Protein AF-A0A349JY15-F1 (afdb_monomer)

Secondary structure (DSSP, 8-state):
--------SSS-HHHHHHHHHT--SS-EEEEEEETTEEEEEEES----EEETTEEE---------GGGHHHHTT-HHHHHHHHHHHHHHH-

Mean predicted aligned error: 5.24 Å

Structure (mmCIF, N/CA/C/O backbone):
data_AF-A0A349JY15-F1
#
_entry.id   AF-A0A349JY15-F1
#
loop_
_atom_site.group_PDB
_atom_site.id
_atom_site.type_symbol
_atom_site.label_atom_id
_atom_site.label_alt_id
_atom_site.label_comp_id
_atom_site.label_asym_id
_atom_site.label_entity_id
_atom_site.label_seq_id
_atom_site.pdbx_PDB_ins_code
_atom_site.Cartn_x
_atom_site.Cartn_y
_atom_site.Cartn_z
_atom_site.occupancy
_atom_site.B_iso_or_equiv
_atom_site.auth_seq_id
_atom_site.auth_comp_id
_atom_site.auth_asym_id
_atom_site.auth_atom_id
_atom_site.pdbx_PDB_model_num
ATOM 1 N N . MET A 1 1 ? -7.742 -0.719 -8.421 1.00 55.97 1 MET A N 1
ATOM 2 C CA . MET A 1 1 ? -8.029 -1.016 -6.999 1.00 55.97 1 MET A CA 1
ATOM 3 C C . MET A 1 1 ? -9.484 -1.447 -6.871 1.00 55.97 1 MET A C 1
ATOM 5 O O . MET A 1 1 ? -10.358 -0.703 -7.297 1.00 55.97 1 MET A O 1
ATOM 9 N N . VAL A 1 2 ? -9.752 -2.656 -6.373 1.00 69.56 2 VAL A N 1
ATOM 10 C CA . VAL A 1 2 ? -11.128 -3.135 -6.161 1.00 69.56 2 VAL A CA 1
ATOM 11 C C . VAL A 1 2 ? -11.507 -2.860 -4.711 1.00 69.56 2 VAL A C 1
ATOM 13 O O . VAL A 1 2 ? -10.941 -3.457 -3.801 1.00 69.56 2 VAL A O 1
ATOM 16 N N . THR A 1 3 ? -12.461 -1.957 -4.496 1.00 80.75 3 THR A N 1
ATOM 17 C CA . THR A 1 3 ? -13.050 -1.728 -3.173 1.00 80.75 3 THR A CA 1
ATOM 18 C C . THR A 1 3 ? -14.280 -2.609 -3.031 1.00 80.75 3 THR A C 1
ATOM 20 O O . THR A 1 3 ? -15.254 -2.444 -3.764 1.00 80.75 3 THR A O 1
ATOM 23 N N . VAL A 1 4 ? -14.252 -3.535 -2.077 1.00 87.81 4 VAL A N 1
ATOM 24 C CA . VAL A 1 4 ? -15.409 -4.372 -1.742 1.00 87.81 4 VAL A CA 1
ATOM 25 C C . VAL A 1 4 ? -16.122 -3.767 -0.539 1.00 87.81 4 VAL A C 1
ATOM 27 O O . VAL A 1 4 ? -15.487 -3.377 0.437 1.00 87.81 4 VAL A O 1
ATOM 30 N N . ARG A 1 5 ? -17.453 -3.690 -0.604 1.00 91.69 5 ARG A N 1
ATOM 31 C CA . ARG A 1 5 ? -18.298 -3.285 0.525 1.00 91.69 5 ARG A CA 1
ATOM 32 C C . ARG A 1 5 ? -18.973 -4.512 1.117 1.00 91.69 5 ARG A C 1
ATOM 34 O O . ARG A 1 5 ? -19.459 -5.368 0.383 1.00 91.69 5 ARG A O 1
ATOM 41 N N . GLY A 1 6 ? -19.036 -4.575 2.439 1.00 90.75 6 GLY A N 1
ATOM 42 C CA . GLY A 1 6 ? -19.671 -5.669 3.162 1.00 90.75 6 GLY A CA 1
ATOM 43 C C . GLY A 1 6 ? -20.076 -5.245 4.566 1.00 90.75 6 GLY A C 1
ATOM 44 O O . GLY A 1 6 ? -19.744 -4.151 5.015 1.00 90.75 6 GLY A O 1
ATOM 45 N N . ARG A 1 7 ? -20.806 -6.121 5.257 1.00 92.12 7 ARG A N 1
ATOM 46 C CA . ARG A 1 7 ? -21.160 -5.955 6.669 1.00 92.12 7 ARG A CA 1
ATOM 47 C C . ARG A 1 7 ? -20.469 -7.041 7.480 1.00 92.12 7 ARG A C 1
ATOM 49 O O . ARG A 1 7 ? -20.515 -8.210 7.100 1.00 92.12 7 ARG A O 1
ATOM 56 N N . LEU A 1 8 ? -19.873 -6.661 8.607 1.00 89.56 8 LEU A N 1
ATOM 57 C CA . LEU A 1 8 ? -19.328 -7.609 9.576 1.00 89.56 8 LEU A CA 1
ATOM 58 C C . LEU A 1 8 ? -20.440 -8.550 10.060 1.00 89.56 8 LEU A C 1
ATOM 60 O O . LEU A 1 8 ? -21.421 -8.116 10.661 1.00 89.56 8 LEU A O 1
ATOM 64 N N . ALA A 1 9 ? -20.290 -9.844 9.773 1.00 91.00 9 ALA A N 1
ATOM 65 C CA . ALA A 1 9 ? -21.243 -10.866 10.200 1.00 91.00 9 ALA A CA 1
ATOM 66 C C . ALA A 1 9 ? -21.024 -11.294 11.663 1.00 91.00 9 ALA A C 1
ATOM 68 O O . ALA A 1 9 ? -21.979 -11.649 12.350 1.00 91.00 9 ALA A O 1
ATOM 69 N N . LYS A 1 10 ? -19.768 -11.282 12.135 1.00 91.56 10 LYS A N 1
ATOM 70 C CA . LYS A 1 10 ? -19.340 -11.640 13.499 1.00 91.56 10 LYS A CA 1
ATOM 71 C C . LYS A 1 10 ? -18.065 -10.876 13.870 1.00 91.56 10 LYS A C 1
ATOM 73 O O . LYS A 1 10 ? -17.265 -10.596 12.986 1.00 91.56 10 LYS A O 1
ATOM 78 N N . GLY A 1 11 ? -17.844 -10.632 15.163 1.00 92.56 11 GLY A N 1
ATOM 79 C CA . GLY A 1 11 ? -16.665 -9.915 15.669 1.00 92.56 11 GLY A CA 1
ATOM 80 C C . GLY A 1 11 ? -16.864 -8.399 15.720 1.00 92.56 11 GLY A C 1
ATOM 81 O O . GLY A 1 11 ? -17.998 -7.920 15.693 1.00 92.56 11 GLY A O 1
ATOM 82 N N . THR A 1 12 ? -15.762 -7.653 15.811 1.00 93.31 12 THR A N 1
ATOM 83 C CA . THR A 1 12 ? -15.756 -6.182 15.838 1.00 93.31 12 THR A CA 1
ATOM 84 C C . THR A 1 12 ? -14.816 -5.621 14.772 1.00 93.31 12 THR A C 1
ATOM 86 O O . THR A 1 12 ? -13.948 -6.338 14.262 1.00 93.31 12 THR A O 1
ATOM 89 N N . CYS A 1 13 ? -14.977 -4.340 14.435 1.00 92.12 13 CYS A N 1
ATOM 90 C CA . CYS A 1 13 ? -14.085 -3.642 13.508 1.00 92.12 13 CYS A CA 1
ATOM 91 C C . CYS A 1 13 ? -12.634 -3.649 14.015 1.00 92.12 13 CYS A C 1
ATOM 93 O O . CYS A 1 13 ? -11.707 -3.877 13.240 1.00 92.12 13 CYS A O 1
ATOM 95 N N . GLU A 1 14 ? -12.433 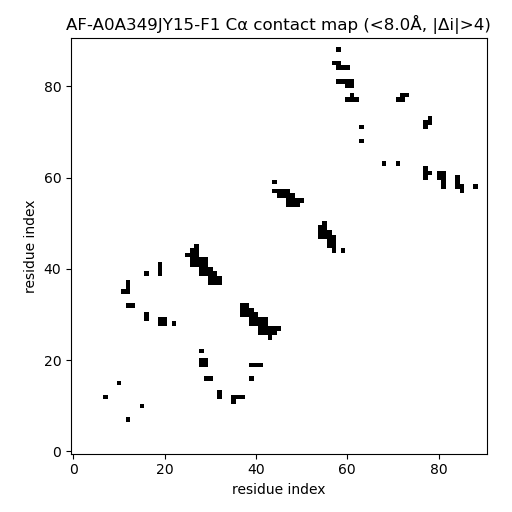-3.484 15.323 1.00 92.50 14 GLU A N 1
ATOM 96 C CA . GLU A 1 14 ? -11.115 -3.519 15.963 1.00 92.50 14 GLU A CA 1
ATOM 97 C C . GLU A 1 14 ? -10.471 -4.898 15.829 1.00 92.50 14 GLU A C 1
ATOM 99 O O . GLU A 1 14 ? -9.292 -4.993 15.492 1.00 92.50 14 GLU A O 1
ATOM 104 N N . GLY A 1 15 ? -11.245 -5.970 16.031 1.00 92.69 15 GLY A N 1
ATOM 105 C CA . GLY A 1 15 ? -10.762 -7.337 15.834 1.00 92.69 15 GLY A CA 1
ATOM 106 C C . GLY A 1 15 ? -10.337 -7.600 14.386 1.00 92.69 15 GLY A C 1
ATOM 107 O O . GLY A 1 15 ? -9.305 -8.224 14.148 1.00 92.69 15 GLY A O 1
ATOM 108 N N . LEU A 1 16 ? -11.080 -7.070 13.409 1.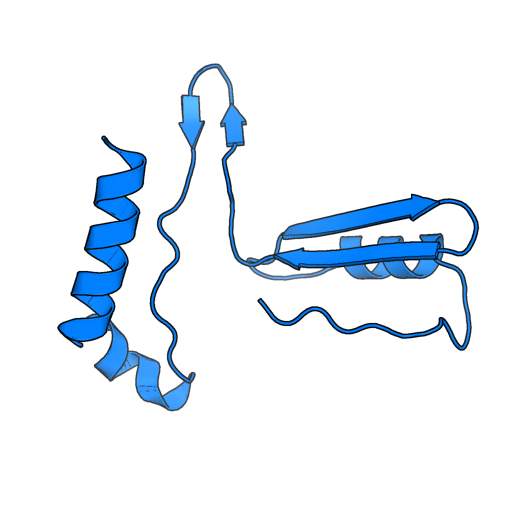00 90.44 16 LEU A N 1
ATOM 109 C CA . LEU A 1 16 ? -10.711 -7.162 11.994 1.00 90.44 16 LEU A CA 1
ATOM 110 C C . LEU A 1 16 ? -9.396 -6.416 11.697 1.00 90.44 16 LEU A C 1
ATOM 112 O O . LEU A 1 16 ? -8.522 -6.969 11.028 1.00 90.44 16 LEU A O 1
ATOM 116 N N . CYS A 1 17 ? -9.223 -5.204 12.235 1.00 90.31 17 CYS A N 1
ATOM 117 C CA . CYS A 1 17 ? -7.971 -4.448 12.131 1.00 90.31 17 CYS A CA 1
ATOM 118 C C . CYS A 1 17 ? -6.789 -5.187 12.764 1.00 90.31 17 CYS A C 1
ATOM 120 O O . CYS A 1 17 ? -5.713 -5.223 12.173 1.00 90.31 17 CYS A O 1
ATOM 122 N N . GLN A 1 18 ? -6.975 -5.797 13.939 1.00 90.56 18 GLN A N 1
ATOM 123 C CA . GLN A 1 18 ? -5.922 -6.568 14.606 1.00 90.56 18 GLN A CA 1
ATOM 124 C C . GLN A 1 18 ? -5.466 -7.750 13.752 1.00 90.56 18 GLN A C 1
ATOM 126 O O . GLN A 1 18 ? -4.267 -7.961 13.601 1.00 90.56 18 GLN A O 1
ATOM 131 N N . ILE A 1 19 ? -6.400 -8.481 13.138 1.00 90.50 19 ILE A N 1
ATOM 132 C CA . ILE A 1 19 ? -6.059 -9.591 12.240 1.00 90.50 19 ILE A CA 1
ATOM 133 C C . ILE A 1 19 ? -5.267 -9.075 11.032 1.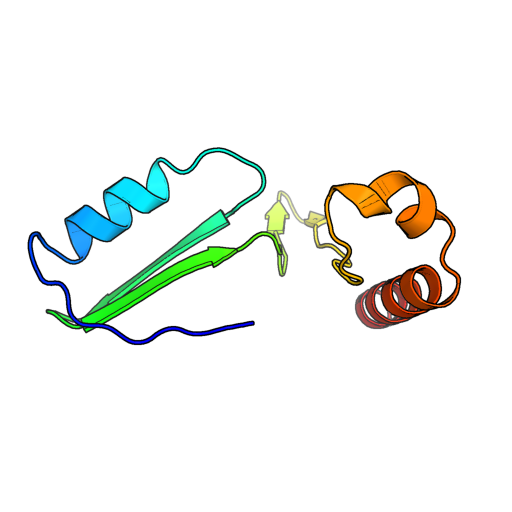00 90.50 19 ILE A C 1
ATOM 135 O O . ILE A 1 19 ? -4.215 -9.625 10.714 1.00 90.50 19 ILE A O 1
ATOM 139 N N . LEU A 1 20 ? -5.709 -7.989 10.394 1.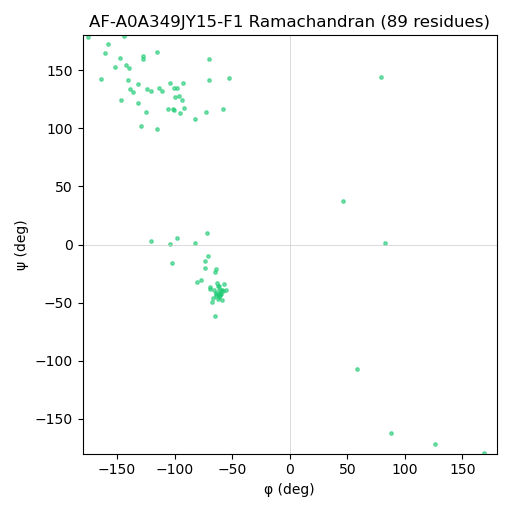00 89.31 20 LEU A N 1
ATOM 140 C CA . LEU A 1 20 ? -4.993 -7.390 9.259 1.00 89.31 20 LEU A CA 1
ATOM 141 C C . LEU A 1 20 ? -3.597 -6.881 9.640 1.00 89.31 20 LEU A C 1
ATOM 143 O O . LEU A 1 20 ? -2.667 -7.021 8.849 1.00 89.31 20 LEU A O 1
ATOM 147 N N . ALA A 1 21 ? -3.429 -6.353 10.853 1.00 87.31 21 ALA A N 1
ATOM 148 C CA . ALA A 1 21 ? -2.136 -5.909 11.370 1.00 87.31 21 ALA A CA 1
ATOM 149 C C . ALA A 1 21 ? -1.135 -7.063 11.559 1.00 87.31 21 ALA A C 1
ATOM 151 O O . ALA A 1 21 ? 0.069 -6.828 11.518 1.00 87.31 21 ALA A O 1
ATOM 152 N N . THR A 1 22 ? -1.613 -8.303 11.721 1.00 87.19 22 THR A N 1
ATOM 153 C CA . THR A 1 22 ? -0.756 -9.507 11.740 1.00 87.19 22 THR A CA 1
ATOM 154 C C . THR A 1 22 ? -0.391 -10.030 10.349 1.00 87.19 22 THR A C 1
ATOM 156 O O . THR A 1 22 ? 0.288 -11.051 10.242 1.00 87.19 22 THR A O 1
ATOM 159 N N . GLY A 1 23 ? -0.848 -9.363 9.283 1.00 72.31 23 GLY A N 1
ATOM 160 C CA . GLY A 1 23 ? -0.591 -9.756 7.902 1.00 72.31 23 GLY A CA 1
ATOM 161 C C . GLY A 1 23 ? 0.896 -9.964 7.609 1.00 72.31 23 GLY A C 1
ATOM 162 O O . GLY A 1 23 ? 1.760 -9.251 8.115 1.00 72.31 23 GLY A O 1
ATOM 163 N N . VAL A 1 24 ? 1.185 -10.960 6.771 1.00 68.88 24 VAL A N 1
ATOM 164 C CA . VAL A 1 24 ? 2.547 -11.376 6.420 1.00 68.88 24 VAL A CA 1
ATOM 165 C C . VAL A 1 24 ? 2.736 -11.235 4.912 1.00 68.88 24 VAL A C 1
ATOM 167 O O . VAL A 1 24 ? 1.893 -11.689 4.139 1.00 68.88 24 VAL A O 1
ATOM 170 N N . GLY A 1 25 ? 3.840 -10.618 4.487 1.00 70.62 25 GLY A N 1
ATOM 171 C CA . GLY A 1 25 ? 4.183 -10.397 3.077 1.00 70.62 25 GLY A CA 1
ATOM 172 C C . GLY A 1 25 ? 4.473 -8.924 2.755 1.00 70.62 25 GLY A C 1
ATOM 173 O O . GLY A 1 25 ? 4.535 -8.106 3.669 1.00 70.62 25 GLY A O 1
ATOM 174 N N . PRO A 1 26 ? 4.631 -8.552 1.468 1.00 83.94 26 PRO A N 1
ATOM 175 C CA . PRO A 1 26 ? 4.950 -7.180 1.044 1.00 83.94 26 PRO A CA 1
ATOM 176 C C . PRO A 1 26 ? 3.778 -6.193 1.206 1.00 83.94 26 PRO A C 1
ATOM 178 O O . PRO A 1 26 ? 3.828 -5.082 0.685 1.00 83.94 26 PRO A O 1
ATOM 181 N N . LEU A 1 27 ? 2.699 -6.598 1.882 1.00 91.25 27 LEU A N 1
ATOM 182 C CA . LEU A 1 27 ? 1.483 -5.812 2.012 1.00 91.25 27 LEU A CA 1
ATOM 183 C C . LEU A 1 27 ? 1.514 -4.957 3.278 1.00 91.25 27 LEU A C 1
ATOM 185 O O . LEU A 1 27 ? 1.886 -5.414 4.356 1.00 91.25 27 LEU A O 1
ATOM 189 N N . ARG A 1 28 ? 1.052 -3.719 3.150 1.00 90.62 28 ARG A N 1
ATOM 190 C CA . ARG A 1 28 ? 0.946 -2.734 4.221 1.00 90.62 28 ARG A CA 1
ATOM 191 C C . ARG A 1 28 ? -0.498 -2.682 4.716 1.00 90.62 28 ARG A C 1
ATOM 193 O O . ARG A 1 28 ? -1.378 -2.307 3.933 1.00 90.62 28 ARG A O 1
ATOM 200 N N . PRO A 1 29 ? -0.772 -3.059 5.975 1.00 92.75 29 PRO A N 1
ATOM 201 C CA . PRO A 1 29 ? -2.106 -2.935 6.532 1.00 92.75 29 PRO A CA 1
ATOM 202 C C . PRO A 1 29 ? -2.474 -1.470 6.748 1.00 92.75 29 PRO A C 1
ATOM 204 O O . PRO A 1 29 ? -1.651 -0.662 7.175 1.00 92.75 29 PRO A O 1
ATOM 207 N N . TYR A 1 30 ? -3.730 -1.139 6.476 1.00 91.62 30 TYR A N 1
ATOM 208 C CA . TYR A 1 30 ? -4.327 0.146 6.814 1.00 91.62 30 TYR A CA 1
ATOM 209 C C . TYR A 1 30 ? -5.754 -0.064 7.307 1.00 91.62 30 TYR A C 1
ATOM 211 O O . TYR A 1 30 ? -6.432 -1.023 6.929 1.00 91.62 30 TYR A O 1
ATOM 219 N N . GLY A 1 31 ? -6.214 0.843 8.160 1.00 92.12 31 GLY A N 1
ATOM 220 C CA . GLY A 1 31 ? -7.546 0.771 8.726 1.00 92.12 31 GLY A CA 1
ATOM 221 C C . GLY A 1 31 ? -7.972 2.087 9.351 1.00 92.12 31 GLY A C 1
ATOM 222 O O . GLY A 1 31 ? -7.167 2.779 9.970 1.00 92.12 31 GLY A O 1
ATOM 223 N N . TRP A 1 32 ? -9.246 2.410 9.198 1.00 93.75 32 TRP A N 1
ATOM 224 C CA . TRP A 1 32 ? -9.918 3.504 9.878 1.00 93.75 32 TRP A CA 1
ATOM 225 C C . TRP A 1 32 ? -11.300 3.026 10.314 1.00 93.75 32 TRP A C 1
ATOM 227 O O . TRP A 1 32 ? -12.006 2.385 9.534 1.00 93.75 32 TRP A O 1
ATOM 237 N N . ILE A 1 33 ? -11.659 3.309 11.563 1.00 94.50 33 ILE A N 1
ATOM 238 C CA . ILE A 1 33 ? -12.913 2.884 12.187 1.00 94.50 33 ILE A CA 1
ATOM 239 C C . ILE A 1 33 ? -13.629 4.131 12.700 1.00 94.50 33 ILE A C 1
ATOM 241 O O . ILE A 1 33 ? -13.019 4.950 13.387 1.00 94.50 33 ILE A O 1
ATOM 245 N N . ASP A 1 34 ? -14.924 4.222 12.413 1.00 93.81 34 ASP A N 1
ATOM 246 C CA . ASP A 1 34 ? -15.856 5.177 13.003 1.00 93.81 34 ASP A CA 1
ATOM 247 C C . ASP A 1 34 ? -17.086 4.426 13.525 1.00 93.81 34 ASP A C 1
ATOM 249 O O . ASP A 1 34 ? -17.952 3.964 12.777 1.00 93.81 34 ASP A O 1
ATOM 253 N N . GLY A 1 35 ? -17.120 4.218 14.841 1.00 90.88 35 GLY A N 1
ATOM 254 C CA . GLY A 1 35 ? -18.151 3.422 15.497 1.00 90.88 35 GLY A CA 1
ATOM 255 C C . GLY A 1 35 ? -18.206 1.984 14.970 1.00 90.88 35 GLY A C 1
ATOM 256 O O . GLY A 1 35 ? -17.362 1.158 15.302 1.00 90.88 35 GLY A O 1
ATOM 257 N N . LYS A 1 36 ? -19.248 1.664 14.192 1.00 89.75 36 LYS A N 1
ATOM 258 C CA . LYS A 1 36 ? -19.473 0.322 13.613 1.00 89.75 36 LYS A CA 1
ATOM 259 C C . LYS A 1 36 ? -19.128 0.238 12.127 1.00 89.75 36 LYS A C 1
ATOM 261 O O . LYS A 1 36 ? -19.279 -0.831 11.537 1.00 89.75 36 LYS A O 1
ATOM 266 N N . ASP A 1 37 ? -18.672 1.341 11.553 1.00 92.50 37 ASP A N 1
ATOM 267 C CA . ASP A 1 37 ? -18.300 1.462 10.155 1.00 92.50 37 ASP A CA 1
ATOM 268 C C . ASP A 1 37 ? -16.800 1.738 10.041 1.00 92.50 37 ASP A C 1
ATOM 270 O O . ASP A 1 37 ? -16.110 2.041 11.016 1.00 92.50 37 ASP A O 1
ATOM 274 N N . GLY A 1 38 ? -16.259 1.578 8.841 1.00 93.00 38 GLY A N 1
ATOM 275 C CA . GLY A 1 38 ? -14.843 1.797 8.611 1.00 93.00 38 GLY A CA 1
ATOM 276 C C . GLY A 1 38 ? -14.379 1.295 7.258 1.00 93.00 38 GLY A C 1
ATOM 277 O O . GLY A 1 38 ? -15.146 0.753 6.460 1.00 93.00 38 GLY A O 1
ATOM 278 N N . VAL A 1 39 ? -13.088 1.465 7.019 1.00 94.00 39 VAL A N 1
ATOM 279 C CA . VAL A 1 39 ? -12.378 0.917 5.868 1.00 94.00 39 VAL A CA 1
ATOM 280 C C . VAL A 1 39 ? -11.117 0.251 6.368 1.00 94.00 39 VAL A C 1
ATOM 282 O O . VAL A 1 39 ? -10.436 0.777 7.241 1.00 94.00 39 VAL A O 1
ATOM 285 N N . VAL A 1 40 ? -10.804 -0.911 5.818 1.00 92.88 40 VAL A N 1
ATOM 286 C CA . VAL A 1 40 ? -9.581 -1.640 6.129 1.00 92.88 40 VAL A CA 1
ATOM 287 C C . VAL A 1 40 ? -9.055 -2.294 4.864 1.00 92.88 40 VAL A C 1
ATOM 289 O O . VAL A 1 40 ? -9.826 -2.593 3.949 1.00 92.88 40 VAL A O 1
ATOM 292 N N . GLY A 1 41 ? -7.755 -2.545 4.808 1.00 91.25 41 GLY A N 1
ATOM 293 C CA . GLY A 1 41 ? -7.167 -3.248 3.681 1.00 91.25 41 GLY A CA 1
ATOM 294 C C . GLY A 1 41 ? -5.687 -3.540 3.850 1.00 91.25 41 GLY A C 1
ATOM 295 O O . GLY A 1 41 ? -5.061 -3.190 4.847 1.00 91.25 41 GLY A O 1
ATOM 296 N N . LEU A 1 42 ? -5.151 -4.208 2.834 1.00 91.94 42 LEU A N 1
ATOM 297 C CA . LEU A 1 42 ? -3.744 -4.553 2.688 1.00 91.94 42 LEU A CA 1
ATOM 298 C C . LEU A 1 42 ? -3.278 -3.991 1.339 1.00 91.94 42 LEU A C 1
ATOM 300 O O . LEU A 1 42 ? -3.781 -4.416 0.299 1.00 91.94 42 LEU A O 1
ATOM 304 N N . SER A 1 43 ? -2.369 -3.017 1.346 1.00 91.75 43 SER A N 1
ATOM 305 C CA . SER A 1 43 ? -1.838 -2.399 0.123 1.00 91.75 43 SER A CA 1
ATOM 306 C C . SER A 1 43 ? -0.472 -2.985 -0.240 1.00 91.75 43 SER A C 1
ATOM 308 O O . SER A 1 43 ? 0.419 -2.934 0.604 1.00 91.75 43 SER A O 1
ATOM 310 N N . PRO A 1 44 ? -0.242 -3.492 -1.465 1.00 92.19 44 PRO A N 1
ATOM 311 C CA . PRO A 1 44 ? 1.112 -3.798 -1.934 1.00 92.19 44 PRO A CA 1
ATOM 312 C C . PRO A 1 44 ? 1.920 -2.533 -2.269 1.00 92.19 44 PRO A C 1
ATOM 314 O O . PRO A 1 44 ? 3.133 -2.607 -2.432 1.00 92.19 44 PRO A O 1
ATOM 317 N N . GLU A 1 45 ? 1.255 -1.383 -2.390 1.00 93.50 45 GLU A N 1
ATOM 318 C CA . GLU A 1 45 ? 1.838 -0.133 -2.867 1.00 93.50 45 GLU A CA 1
ATOM 319 C C . GLU A 1 45 ? 2.186 0.806 -1.708 1.00 93.50 45 GLU A C 1
ATOM 321 O O . GLU A 1 45 ? 1.383 1.006 -0.786 1.00 93.50 45 GLU A O 1
ATOM 326 N N . LEU A 1 46 ? 3.387 1.388 -1.768 1.00 92.62 46 LEU A N 1
ATOM 327 C CA . LEU A 1 46 ? 3.850 2.451 -0.883 1.00 92.62 46 LEU A CA 1
ATOM 328 C C . LEU A 1 46 ? 3.739 3.797 -1.599 1.00 92.62 46 LEU A C 1
ATOM 330 O O . LEU A 1 46 ? 4.485 4.047 -2.538 1.00 92.62 46 LEU A O 1
ATOM 334 N N . LEU A 1 47 ? 2.901 4.694 -1.075 1.00 93.81 47 LEU A N 1
ATOM 335 C CA . LEU A 1 47 ? 2.828 6.063 -1.582 1.00 93.81 47 LEU A CA 1
ATOM 336 C C . LEU A 1 47 ? 4.151 6.811 -1.345 1.00 93.81 47 LEU A C 1
ATOM 338 O O . LEU A 1 47 ? 4.829 7.200 -2.289 1.00 93.81 47 LEU A O 1
ATOM 342 N N . PHE A 1 48 ? 4.545 6.979 -0.082 1.00 95.56 48 PHE A N 1
ATOM 343 C CA . PHE A 1 48 ? 5.894 7.392 0.299 1.00 95.56 48 PHE A CA 1
ATOM 344 C C . PHE A 1 48 ? 6.176 7.037 1.766 1.00 95.56 48 PHE A C 1
ATOM 346 O O . PHE A 1 48 ? 5.263 6.773 2.550 1.00 95.56 48 PHE A O 1
ATOM 353 N N . GLN A 1 49 ? 7.446 7.074 2.145 1.00 94.81 49 GLN A N 1
ATOM 354 C CA . GLN A 1 49 ? 7.936 7.017 3.515 1.00 94.81 49 GLN A CA 1
ATOM 355 C C . GLN A 1 49 ? 9.032 8.075 3.675 1.00 94.81 49 GLN A C 1
ATOM 357 O O . GLN A 1 49 ? 9.929 8.159 2.843 1.00 94.81 49 GLN A O 1
ATOM 362 N N . LEU A 1 50 ? 8.954 8.883 4.732 1.00 96.62 50 LEU A N 1
ATOM 363 C CA . LEU A 1 50 ? 9.973 9.874 5.075 1.00 96.62 50 LEU A CA 1
ATOM 364 C C . LEU A 1 50 ? 10.760 9.365 6.283 1.00 96.62 50 LEU A C 1
ATOM 366 O O . LEU A 1 50 ? 10.181 9.201 7.356 1.00 96.62 50 LEU A O 1
ATOM 370 N N . ASP A 1 51 ? 12.056 9.125 6.109 1.00 96.44 51 ASP A N 1
ATOM 371 C CA . ASP A 1 51 ? 12.951 8.667 7.173 1.00 96.44 51 ASP A CA 1
ATOM 372 C C . ASP A 1 51 ? 14.227 9.512 7.197 1.00 96.44 51 ASP A C 1
ATOM 374 O O . ASP A 1 51 ? 14.918 9.638 6.190 1.00 96.44 51 ASP A O 1
ATOM 378 N N . ALA A 1 52 ? 14.509 10.149 8.336 1.00 95.94 52 ALA A N 1
ATOM 379 C CA . ALA A 1 52 ? 15.673 11.019 8.538 1.00 95.94 52 ALA A CA 1
ATOM 380 C C . ALA A 1 52 ? 15.931 12.045 7.403 1.00 95.94 52 ALA A C 1
ATOM 382 O O . ALA A 1 52 ? 17.074 12.322 7.045 1.00 95.94 52 ALA A O 1
ATOM 383 N N . GLY A 1 53 ? 14.868 12.612 6.818 1.00 96.12 53 GLY A N 1
ATOM 384 C CA . GLY A 1 53 ? 14.965 13.566 5.703 1.00 96.12 53 GLY A CA 1
ATOM 385 C C . GLY A 1 53 ? 15.127 12.929 4.316 1.00 96.12 53 GLY A C 1
ATOM 386 O O . GLY A 1 53 ? 15.189 13.650 3.325 1.00 96.12 53 GLY A O 1
ATOM 387 N N . THR A 1 54 ? 15.147 11.600 4.229 1.00 97.00 54 THR A N 1
ATOM 388 C CA . THR A 1 54 ? 15.142 10.840 2.974 1.00 97.00 54 THR A CA 1
ATOM 389 C C . THR A 1 54 ? 13.719 10.413 2.630 1.00 97.00 54 THR A C 1
ATOM 391 O O . THR A 1 54 ? 13.025 9.810 3.451 1.00 97.00 54 THR A O 1
ATOM 394 N N . LEU A 1 55 ? 13.278 10.723 1.409 1.00 96.06 55 LEU A N 1
ATOM 395 C CA . LEU A 1 55 ? 11.987 10.284 0.886 1.00 96.06 55 LEU A CA 1
ATOM 396 C C . LEU A 1 55 ? 12.160 8.984 0.095 1.00 96.06 55 LEU A C 1
ATOM 398 O O . LEU A 1 55 ? 12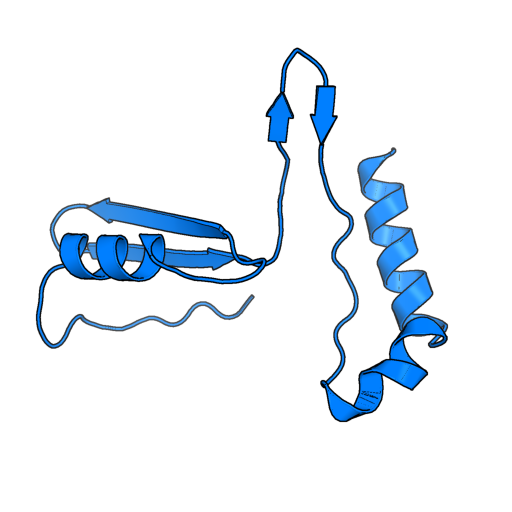.931 8.920 -0.859 1.00 96.06 55 LEU A O 1
ATOM 402 N N . HIS A 1 56 ? 11.405 7.962 0.480 1.00 94.69 56 HIS A N 1
ATOM 403 C CA . HIS A 1 56 ? 11.302 6.683 -0.212 1.00 94.69 56 HIS A CA 1
ATOM 404 C C . HIS A 1 56 ? 9.913 6.559 -0.833 1.00 94.69 56 HIS A C 1
ATOM 406 O O . HIS A 1 56 ? 8.914 6.785 -0.160 1.00 94.69 56 HIS A O 1
ATOM 412 N N . THR A 1 57 ? 9.830 6.165 -2.095 1.00 95.06 57 THR A N 1
ATOM 413 C CA . THR A 1 57 ? 8.576 5.855 -2.797 1.00 95.06 57 THR A CA 1
ATOM 414 C C . THR A 1 57 ? 8.823 4.682 -3.747 1.00 95.06 57 THR A C 1
ATOM 416 O O . THR A 1 57 ? 9.940 4.157 -3.798 1.00 95.06 57 THR A O 1
ATOM 419 N N . MET A 1 58 ? 7.801 4.232 -4.469 1.00 94.50 58 MET A N 1
ATOM 420 C CA . MET A 1 58 ? 7.940 3.185 -5.471 1.00 94.50 58 MET A CA 1
ATOM 421 C C . MET A 1 58 ? 7.099 3.477 -6.709 1.00 94.50 58 MET A C 1
ATOM 423 O O . MET A 1 58 ? 5.953 3.901 -6.605 1.00 94.50 58 MET A O 1
ATOM 427 N N . ALA A 1 59 ? 7.649 3.160 -7.879 1.00 94.62 59 ALA A N 1
ATOM 428 C CA . ALA A 1 59 ? 6.841 2.931 -9.064 1.00 94.62 59 ALA A CA 1
ATOM 429 C C . ALA A 1 59 ? 6.330 1.485 -9.009 1.00 94.62 59 ALA A C 1
ATOM 431 O O . ALA A 1 59 ? 7.111 0.544 -9.154 1.00 94.62 59 ALA A O 1
ATOM 432 N N . LEU A 1 60 ? 5.036 1.293 -8.751 1.00 93.25 60 LEU A N 1
ATOM 433 C CA . LEU A 1 60 ? 4.396 -0.021 -8.802 1.00 93.25 60 LEU A CA 1
ATOM 434 C C . LEU A 1 60 ? 3.358 -0.028 -9.924 1.00 93.25 60 LEU A C 1
ATOM 436 O O . LEU A 1 60 ? 2.250 0.468 -9.760 1.00 93.25 60 LEU A O 1
ATOM 440 N N . ALA A 1 61 ? 3.733 -0.580 -11.073 1.00 91.38 61 ALA A N 1
ATOM 441 C CA . ALA A 1 61 ? 2.869 -0.678 -12.242 1.00 91.38 61 ALA A CA 1
ATOM 442 C C . ALA A 1 61 ? 3.180 -1.941 -13.044 1.00 91.38 61 ALA A C 1
ATOM 444 O O . ALA A 1 61 ? 4.247 -2.540 -12.891 1.00 91.38 61 ALA A O 1
ATOM 445 N N . GLY A 1 62 ? 2.210 -2.320 -13.871 1.00 88.19 62 GLY A N 1
ATOM 446 C CA . GLY A 1 62 ? 2.142 -3.600 -14.551 1.00 88.19 62 GLY A CA 1
ATOM 447 C C . GLY A 1 62 ? 1.628 -4.723 -13.647 1.00 88.19 62 GLY A C 1
ATOM 448 O O . GLY A 1 62 ? 1.838 -4.735 -12.430 1.00 88.19 62 GLY A O 1
ATOM 449 N N . THR A 1 63 ? 0.866 -5.658 -14.205 1.00 88.88 63 THR A N 1
ATOM 450 C CA . THR A 1 63 ? 0.289 -6.779 -13.441 1.00 88.88 63 THR A CA 1
ATOM 451 C C . THR A 1 63 ? 0.207 -8.024 -14.306 1.00 88.88 63 THR A C 1
ATOM 453 O O . THR A 1 63 ? -0.458 -8.022 -15.335 1.00 88.88 63 THR A O 1
ATOM 456 N N . ALA A 1 64 ? 0.807 -9.114 -13.836 1.00 89.50 64 ALA A N 1
ATOM 457 C C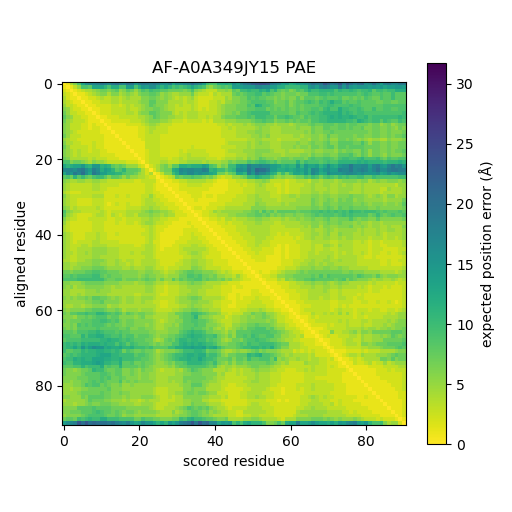A . ALA A 1 64 ? 0.743 -10.420 -14.480 1.00 89.50 64 ALA A CA 1
ATOM 458 C C . ALA A 1 64 ? 0.298 -11.505 -13.502 1.00 89.50 64 ALA A C 1
ATOM 460 O O . ALA A 1 64 ? 0.406 -11.357 -12.276 1.00 89.50 64 ALA A O 1
ATOM 461 N N . ARG A 1 65 ? -0.197 -12.619 -14.046 1.00 89.88 65 ARG A N 1
ATOM 462 C CA . ARG A 1 65 ? -0.432 -13.822 -13.245 1.00 89.88 65 ARG A CA 1
ATOM 463 C C . ARG A 1 65 ? 0.899 -14.438 -12.838 1.00 89.88 65 ARG A C 1
ATOM 465 O O . ARG A 1 65 ? 1.933 -14.207 -13.461 1.00 89.88 65 ARG A O 1
ATOM 472 N N . LEU A 1 66 ? 0.874 -15.265 -11.795 1.00 87.81 66 LEU A N 1
ATOM 473 C CA . LEU A 1 66 ? 2.094 -15.894 -11.291 1.00 87.81 66 LEU A CA 1
ATOM 474 C C . LEU A 1 66 ? 2.753 -16.797 -12.348 1.00 87.81 66 LEU A C 1
ATOM 476 O O . LEU A 1 66 ? 3.979 -16.822 -12.429 1.00 87.81 66 LEU A O 1
ATOM 480 N N . GLU A 1 67 ? 1.958 -17.491 -13.171 1.00 91.31 67 GLU A N 1
ATOM 481 C CA . GLU A 1 67 ? 2.457 -18.319 -14.278 1.00 91.31 67 GLU A CA 1
ATOM 482 C C . GLU A 1 67 ? 3.189 -17.532 -15.384 1.00 91.31 67 GLU A C 1
ATOM 484 O O . GLU A 1 67 ? 4.003 -18.106 -16.101 1.00 91.31 67 GLU A O 1
ATOM 489 N N . GLU A 1 68 ? 2.954 -16.224 -15.505 1.00 89.19 68 GLU A N 1
ATOM 490 C CA . GLU A 1 68 ? 3.497 -15.363 -16.570 1.00 89.19 68 GLU A CA 1
ATOM 491 C C . GLU A 1 68 ? 4.746 -14.584 -16.124 1.00 89.19 68 GLU A C 1
ATOM 493 O O . GLU A 1 68 ? 5.272 -13.752 -16.862 1.00 89.19 68 GLU A O 1
ATOM 498 N N . ARG A 1 69 ? 5.251 -14.851 -14.912 1.00 85.50 69 ARG A N 1
ATOM 499 C CA . ARG A 1 69 ? 6.317 -14.065 -14.273 1.00 85.50 69 ARG A CA 1
ATOM 500 C C . ARG A 1 69 ? 7.587 -13.927 -15.117 1.00 85.50 69 ARG A C 1
ATOM 502 O O . ARG A 1 69 ? 8.202 -12.865 -15.088 1.00 85.50 69 ARG A O 1
ATOM 509 N N . GLU A 1 70 ? 7.999 -14.979 -15.824 1.00 85.19 70 GLU A N 1
ATOM 510 C CA . GLU A 1 70 ? 9.213 -14.940 -16.655 1.00 85.19 70 GLU A CA 1
ATOM 511 C C . GLU A 1 70 ? 9.047 -14.039 -17.884 1.00 85.19 70 GLU A C 1
ATOM 513 O O . GLU A 1 70 ? 9.978 -13.327 -18.249 1.00 85.19 70 GLU A O 1
ATOM 518 N N . ALA A 1 71 ? 7.854 -14.020 -18.484 1.00 83.88 71 ALA A N 1
ATOM 519 C CA . ALA A 1 71 ? 7.548 -13.171 -19.633 1.00 83.88 71 ALA A CA 1
ATOM 520 C C . ALA A 1 71 ? 7.315 -11.706 -19.228 1.00 83.88 71 ALA A C 1
ATOM 522 O O . ALA A 1 71 ? 7.657 -10.798 -19.979 1.00 83.88 71 ALA A O 1
ATOM 523 N N . PHE A 1 72 ? 6.797 -11.468 -18.019 1.00 88.00 72 PHE A N 1
ATOM 524 C CA . PHE A 1 72 ? 6.452 -10.132 -17.528 1.00 88.00 72 PHE A CA 1
ATOM 525 C C . PHE A 1 72 ? 7.636 -9.152 -17.516 1.00 88.00 72 PHE A C 1
ATOM 527 O O . PHE A 1 72 ? 7.484 -7.992 -17.879 1.00 88.00 72 PHE A O 1
ATOM 534 N N . GLY A 1 73 ? 8.832 -9.614 -17.134 1.00 84.88 73 GLY A N 1
ATOM 535 C CA . GLY A 1 73 ? 10.017 -8.752 -17.024 1.00 84.88 73 GLY A CA 1
ATOM 536 C C . GLY A 1 73 ? 10.602 -8.277 -18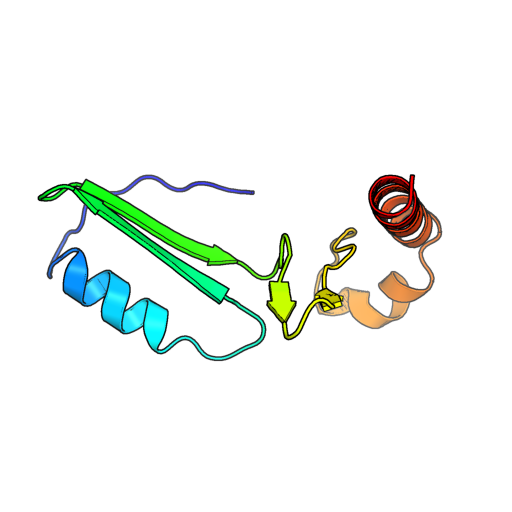.358 1.00 84.88 73 GLY A C 1
ATOM 537 O O . GLY A 1 73 ? 11.488 -7.426 -18.351 1.00 84.88 73 GLY A O 1
ATOM 538 N N . VAL A 1 74 ? 10.140 -8.833 -19.481 1.00 88.38 74 VAL A N 1
ATOM 539 C CA . VAL A 1 74 ? 10.588 -8.483 -20.839 1.00 88.38 74 VAL A CA 1
ATOM 540 C C . VAL A 1 74 ? 9.446 -7.975 -21.723 1.00 88.38 74 VAL A C 1
ATOM 542 O O . VAL A 1 74 ? 9.667 -7.699 -22.900 1.00 88.38 74 VAL A O 1
ATOM 545 N N . ASP A 1 75 ? 8.232 -7.852 -21.179 1.00 90.62 75 ASP A N 1
ATOM 546 C CA . ASP A 1 75 ? 7.088 -7.318 -21.910 1.00 90.62 75 ASP A CA 1
ATOM 547 C C . ASP A 1 75 ? 7.251 -5.800 -22.090 1.00 90.62 75 ASP A C 1
ATOM 549 O O . ASP A 1 75 ? 7.225 -5.029 -21.128 1.00 90.62 75 ASP A O 1
ATOM 553 N N . GLU A 1 76 ? 7.420 -5.365 -23.341 1.00 92.06 76 GLU A N 1
ATOM 554 C CA . GLU A 1 76 ? 7.616 -3.955 -23.692 1.00 92.06 76 GLU A CA 1
ATOM 555 C C . GLU A 1 76 ? 6.474 -3.054 -23.205 1.00 92.06 76 GLU A C 1
ATOM 557 O O . GLU A 1 76 ? 6.715 -1.900 -22.839 1.00 92.06 76 GLU A O 1
ATOM 562 N N . LYS A 1 77 ? 5.232 -3.554 -23.187 1.00 92.12 77 LYS A N 1
ATOM 563 C CA . LYS A 1 77 ? 4.077 -2.791 -22.709 1.00 92.12 77 LYS A CA 1
ATOM 564 C C . LYS A 1 77 ? 4.193 -2.554 -21.207 1.0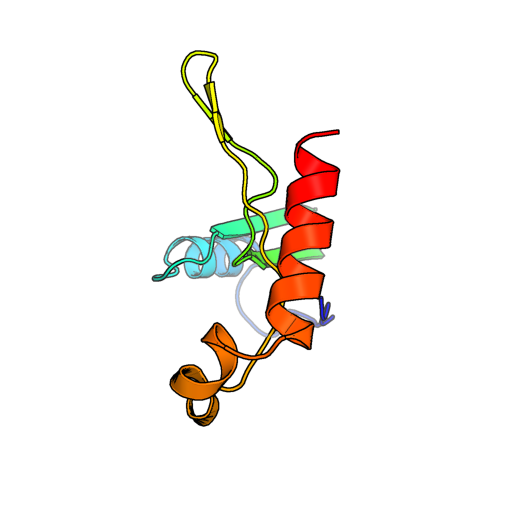0 92.12 77 LYS A C 1
ATOM 566 O O . LYS A 1 77 ? 4.048 -1.416 -20.764 1.00 92.12 77 LYS A O 1
ATOM 571 N N . GLU A 1 78 ? 4.469 -3.605 -20.442 1.00 92.38 78 GLU A N 1
ATOM 572 C CA . GLU A 1 78 ? 4.536 -3.535 -18.978 1.00 92.38 78 GLU A CA 1
ATOM 573 C C . GLU A 1 78 ? 5.752 -2.718 -18.508 1.00 92.38 78 GLU A C 1
ATOM 575 O O . GLU A 1 78 ? 5.630 -1.898 -17.595 1.00 92.38 78 GLU A O 1
ATOM 580 N N . ILE A 1 79 ? 6.899 -2.847 -19.189 1.00 91.44 79 ILE A N 1
ATOM 581 C CA . ILE A 1 79 ? 8.082 -2.000 -18.954 1.00 91.44 79 ILE A CA 1
ATOM 582 C C . ILE A 1 79 ? 7.734 -0.529 -19.185 1.00 91.44 79 ILE A C 1
ATOM 584 O O . ILE A 1 79 ? 8.021 0.319 -18.341 1.00 91.44 79 ILE A O 1
ATOM 588 N N . ARG A 1 80 ? 7.068 -0.216 -20.299 1.00 92.25 80 ARG A N 1
ATOM 589 C CA . ARG A 1 80 ? 6.719 1.164 -20.638 1.00 92.25 80 ARG A CA 1
ATOM 590 C C . ARG A 1 80 ? 5.710 1.768 -19.660 1.00 92.25 80 ARG A C 1
ATOM 592 O O . ARG A 1 80 ? 5.839 2.937 -19.301 1.00 92.25 80 ARG A O 1
ATOM 599 N N . GLU A 1 81 ? 4.724 0.996 -19.203 1.00 92.38 81 GLU A N 1
ATOM 600 C CA . GLU A 1 81 ? 3.801 1.427 -18.142 1.00 92.38 81 GLU A CA 1
ATOM 601 C C . GLU A 1 81 ? 4.549 1.744 -16.837 1.00 92.38 81 GLU A C 1
ATOM 603 O O . GLU A 1 81 ? 4.301 2.785 -16.223 1.00 92.38 81 GLU A O 1
ATOM 608 N N . HIS A 1 82 ? 5.509 0.902 -16.444 1.00 93.06 82 HIS A N 1
ATOM 609 C CA . HIS A 1 82 ? 6.361 1.158 -15.283 1.00 93.06 82 HIS A CA 1
ATOM 610 C C . HIS A 1 82 ? 7.204 2.431 -15.438 1.00 93.06 82 HIS A C 1
ATOM 612 O O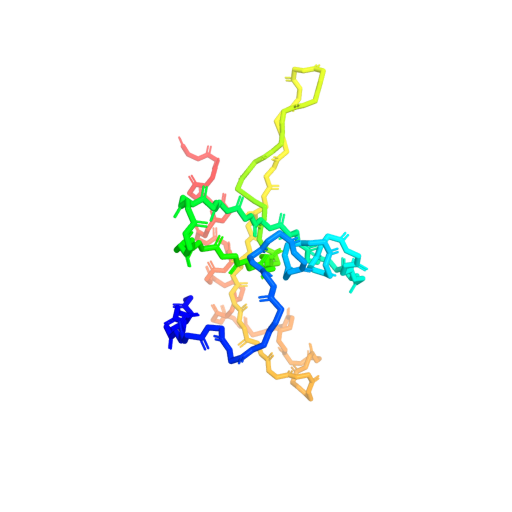 . HIS A 1 82 ? 7.248 3.255 -14.520 1.00 93.06 82 HIS A O 1
ATOM 618 N N . GLU A 1 83 ? 7.830 2.633 -16.598 1.00 93.94 83 GLU A N 1
ATOM 619 C CA . GLU A 1 83 ? 8.625 3.831 -16.893 1.00 93.94 83 GLU A CA 1
ATOM 620 C C . GLU A 1 83 ? 7.797 5.116 -16.808 1.00 93.94 83 GLU A C 1
ATOM 622 O O . GLU A 1 83 ? 8.279 6.109 -16.264 1.00 93.94 83 GLU A O 1
ATOM 627 N N . PHE A 1 84 ? 6.545 5.108 -17.274 1.00 93.75 84 PHE A N 1
ATOM 628 C CA . PHE A 1 84 ? 5.660 6.269 -17.142 1.00 93.75 84 PHE A CA 1
ATOM 629 C C . PHE A 1 84 ? 5.398 6.643 -15.678 1.00 93.75 84 PHE A C 1
ATOM 631 O O . PHE A 1 84 ? 5.434 7.829 -15.328 1.00 93.75 84 PHE A O 1
ATOM 638 N N . VAL A 1 85 ? 5.168 5.655 -14.806 1.00 93.12 85 VAL A N 1
ATOM 639 C CA . VAL A 1 85 ? 4.982 5.910 -13.369 1.00 93.12 85 VAL A CA 1
ATOM 640 C C . VAL A 1 85 ? 6.277 6.428 -12.749 1.00 93.12 85 VAL A C 1
ATOM 642 O O . VAL A 1 85 ? 6.254 7.437 -12.045 1.00 93.12 85 VAL A O 1
ATOM 645 N N . ALA A 1 86 ? 7.413 5.802 -13.058 1.00 93.69 86 ALA A N 1
ATOM 646 C CA . ALA A 1 86 ? 8.715 6.230 -12.554 1.00 93.69 86 ALA A CA 1
ATOM 647 C C . ALA A 1 86 ? 9.065 7.668 -12.975 1.00 93.69 86 ALA A C 1
ATOM 649 O O . ALA A 1 86 ? 9.528 8.452 -12.149 1.00 93.69 86 ALA A O 1
ATOM 650 N N . GLN A 1 87 ? 8.800 8.041 -14.230 1.00 93.31 87 GLN A N 1
ATOM 651 C CA . GLN A 1 87 ? 9.024 9.402 -14.727 1.00 93.31 87 GLN A CA 1
ATOM 652 C C . GLN A 1 87 ? 8.137 10.425 -14.016 1.00 93.31 87 GLN A C 1
ATOM 654 O O . GLN A 1 87 ? 8.629 11.482 -13.633 1.00 93.31 87 GLN A O 1
ATOM 659 N N . THR A 1 88 ? 6.865 10.092 -13.781 1.00 92.88 88 THR A N 1
ATOM 660 C CA . THR A 1 88 ? 5.918 10.975 -13.076 1.00 92.88 88 THR A CA 1
ATOM 661 C C . THR A 1 88 ? 6.349 11.252 -11.634 1.00 92.88 88 THR A C 1
ATOM 663 O O . THR A 1 88 ? 6.108 12.336 -11.117 1.00 92.88 88 THR A O 1
ATOM 666 N N . LEU A 1 89 ? 7.000 10.290 -10.972 1.00 91.69 89 LEU A N 1
ATOM 667 C CA . LEU A 1 89 ? 7.507 10.469 -9.606 1.00 91.69 89 LEU A CA 1
ATOM 668 C C . LEU A 1 89 ? 8.757 11.364 -9.530 1.00 91.69 89 LEU A C 1
ATOM 670 O O . LEU A 1 89 ? 9.078 11.855 -8.449 1.00 91.69 89 LEU A O 1
ATOM 674 N N . LEU A 1 90 ? 9.477 11.542 -10.642 1.00 89.75 90 LEU A N 1
ATOM 675 C CA . LEU A 1 90 ? 10.736 12.293 -10.710 1.00 89.75 90 LEU A CA 1
ATOM 676 C C . LEU A 1 90 ? 10.588 13.704 -11.303 1.00 89.75 90 LEU A C 1
ATOM 678 O O . LEU A 1 90 ? 11.519 14.500 -11.173 1.00 89.75 90 LEU A O 1
ATOM 682 N N . SER A 1 91 ? 9.472 13.989 -11.980 1.00 74.25 91 SER A N 1
ATOM 683 C CA . SER A 1 91 ? 9.163 15.281 -12.614 1.00 74.25 91 SER A CA 1
ATOM 684 C C . SER A 1 91 ? 8.524 16.271 -11.651 1.00 74.25 91 SER A C 1
ATOM 686 O O . SER A 1 91 ? 8.921 17.456 -11.687 1.00 74.25 91 SER A O 1
#

Radius of gyration: 17.25 Å; Cα contacts (8 Å, |Δi|>4): 84; chains: 1; bounding box: 37×34×40 Å

pLDDT: mean 90.01, std 6.58, range [55.97, 97.0]

Foldseek 3Di:
DDDDDDADPDDAQVVVQVVQVPDDDLWDWDWDDDPRDIDIDTHNADCWDADPNDIDGAQDWDDDDPVCVVVQVVPPVRVVRSVVSVVVVVD

Solvent-accessible surface area (backbone atoms only — not comparable to full-atom values): 6020 Å² total; per-residue (Å²): 135,89,86,84,87,85,76,87,88,74,88,50,74,66,58,52,47,53,56,46,67,67,60,83,72,82,48,47,58,49,70,49,76,57,94,92,45,68,52,72,52,69,37,75,72,56,83,66,46,80,54,98,92,43,80,45,67,63,66,83,53,65,88,77,56,82,92,42,54,81,58,52,83,70,34,68,66,38,51,50,49,27,49,54,47,44,49,63,76,74,110

Sequence (91 aa):
MVTVRGRLAKGTCEGLCQILATGVGPLRPYGWIDGKDGVVGLSPELLFQLDAGTLHTMALAGTARLEEREAFGVDEKEIREHEFVAQTLLS